Protein AF-A0A497RJG6-F1 (afdb_monomer_lite)

Sequence (69 aa):
MDLSEKLSELEKSILEYLKRQPNSFKWVLGKKVYTKELTIEKFLRDEEFRKMIVKEAVLLAIDLFEKGD

Structure (mmCIF, N/CA/C/O backbone):
data_AF-A0A497RJG6-F1
#
_entry.id   AF-A0A497RJG6-F1
#
loop_
_atom_site.group_PDB
_atom_site.id
_atom_site.type_symbol
_atom_site.label_atom_id
_atom_site.label_alt_id
_atom_site.label_comp_id
_atom_site.label_asym_id
_atom_site.label_entity_id
_atom_site.label_seq_id
_atom_site.pdbx_PDB_ins_code
_atom_site.Cartn_x
_atom_site.Cartn_y
_atom_site.Cartn_z
_atom_site.occupancy
_atom_site.B_iso_or_equiv
_atom_site.auth_seq_id
_atom_site.auth_comp_id
_atom_site.auth_asym_id
_atom_site.auth_atom_id
_atom_site.pdbx_PDB_model_num
ATOM 1 N N . MET A 1 1 ? 2.932 14.594 14.762 1.00 56.12 1 MET A N 1
ATOM 2 C CA . MET A 1 1 ? 4.091 14.439 13.863 1.00 56.12 1 MET A CA 1
ATOM 3 C C . MET A 1 1 ? 3.570 13.821 12.579 1.00 56.12 1 MET A C 1
ATOM 5 O O . MET A 1 1 ? 3.015 12.729 12.652 1.00 56.12 1 MET A O 1
ATOM 9 N N . ASP A 1 2 ? 3.615 14.555 11.468 1.00 63.91 2 ASP A N 1
ATOM 10 C CA . ASP A 1 2 ? 3.179 14.038 10.170 1.00 63.91 2 ASP A CA 1
ATOM 11 C C . ASP A 1 2 ? 4.216 13.016 9.684 1.00 63.91 2 ASP A C 1
ATOM 13 O O . ASP A 1 2 ? 5.375 13.347 9.452 1.00 63.91 2 ASP A O 1
ATOM 17 N N . LEU A 1 3 ? 3.824 11.745 9.602 1.00 64.50 3 LEU A N 1
ATOM 18 C CA . LEU A 1 3 ? 4.724 10.671 9.176 1.00 64.50 3 LEU A CA 1
ATOM 19 C C . LEU A 1 3 ? 5.036 10.739 7.670 1.00 64.50 3 LEU A C 1
ATOM 21 O O . LEU A 1 3 ? 5.937 10.038 7.216 1.00 64.50 3 LEU A O 1
ATOM 25 N N . SER A 1 4 ? 4.329 11.579 6.900 1.00 64.56 4 SER A N 1
ATOM 26 C CA . SER A 1 4 ? 4.530 11.708 5.454 1.00 64.56 4 SER A CA 1
ATOM 27 C C . SER A 1 4 ? 5.807 12.460 5.060 1.00 64.56 4 SER A C 1
ATOM 29 O O . SER A 1 4 ? 6.305 12.256 3.954 1.00 64.56 4 SER A O 1
ATOM 31 N N . GLU A 1 5 ? 6.400 13.251 5.963 1.00 68.00 5 GLU A N 1
ATOM 32 C CA . GLU A 1 5 ? 7.625 14.023 5.688 1.00 68.00 5 GLU A CA 1
ATOM 33 C C . GLU A 1 5 ? 8.857 13.140 5.424 1.00 68.00 5 GLU A C 1
ATOM 35 O O . GLU A 1 5 ? 9.822 13.591 4.811 1.00 68.00 5 GLU A O 1
ATOM 40 N N . LYS A 1 6 ? 8.826 11.871 5.853 1.00 84.12 6 LYS A N 1
ATOM 41 C CA . LYS A 1 6 ? 9.924 10.905 5.671 1.00 84.12 6 LYS A CA 1
ATOM 42 C C . LYS A 1 6 ? 9.753 9.978 4.464 1.00 84.12 6 LYS A C 1
ATOM 44 O O . LYS A 1 6 ? 10.586 9.098 4.269 1.00 84.12 6 LYS A O 1
ATOM 49 N N . LEU A 1 7 ? 8.678 10.131 3.692 1.00 91.81 7 LEU A N 1
ATOM 50 C CA . LEU A 1 7 ? 8.414 9.294 2.523 1.00 91.81 7 LEU A CA 1
ATOM 51 C C . LEU A 1 7 ? 9.235 9.763 1.315 1.00 91.81 7 LEU A C 1
ATOM 53 O O . LEU A 1 7 ? 9.380 10.961 1.071 1.00 91.81 7 LEU A O 1
ATOM 57 N N . SER A 1 8 ? 9.722 8.811 0.527 1.00 95.25 8 SER A N 1
ATOM 58 C CA . SER A 1 8 ? 10.253 9.057 -0.815 1.00 95.25 8 SER A CA 1
ATOM 59 C C . SER A 1 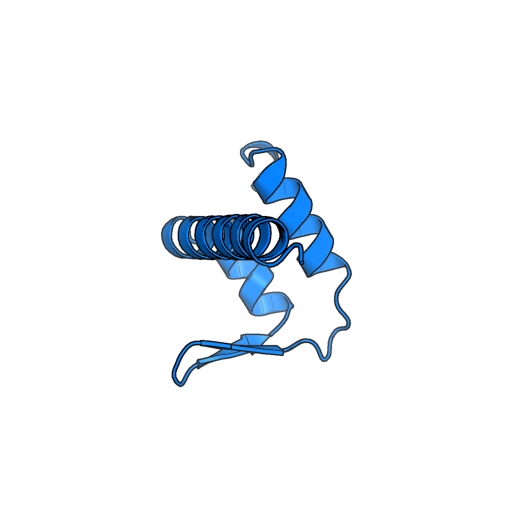8 ? 9.161 9.552 -1.772 1.00 95.25 8 SER A C 1
ATOM 61 O O . SER A 1 8 ? 7.967 9.390 -1.521 1.00 95.25 8 SER A O 1
ATOM 63 N N . GLU A 1 9 ? 9.555 10.117 -2.914 1.00 95.38 9 GLU A N 1
ATOM 64 C CA . GLU A 1 9 ? 8.604 10.604 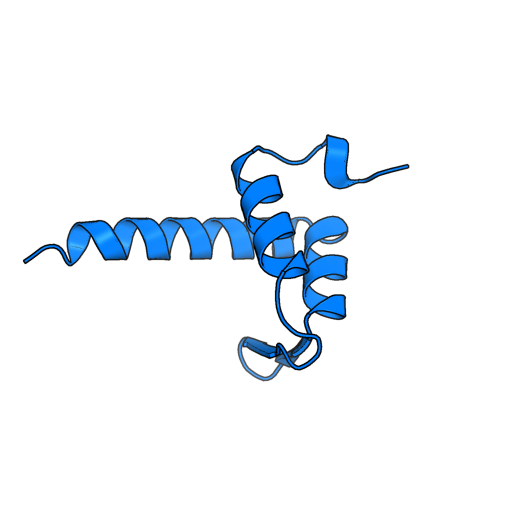-3.928 1.00 95.38 9 GLU A CA 1
ATOM 65 C C . GLU A 1 9 ? 7.690 9.495 -4.480 1.00 95.38 9 GLU A C 1
ATOM 67 O O . GLU A 1 9 ? 6.492 9.710 -4.688 1.00 95.38 9 GLU A O 1
ATOM 72 N N . LEU A 1 10 ? 8.217 8.277 -4.644 1.00 95.38 10 LEU A N 1
ATOM 73 C CA . LEU A 1 10 ? 7.411 7.120 -5.039 1.00 95.38 10 LEU A CA 1
ATOM 74 C C . LEU A 1 10 ? 6.390 6.757 -3.952 1.00 95.38 10 LEU A C 1
ATOM 76 O O . LEU A 1 10 ? 5.213 6.559 -4.247 1.00 95.38 10 LEU A O 1
ATOM 80 N N . GLU A 1 11 ? 6.808 6.714 -2.686 1.00 96.94 11 GLU A N 1
ATOM 81 C CA . GLU A 1 11 ? 5.898 6.424 -1.573 1.00 96.94 11 GLU A CA 1
ATOM 82 C C . GLU A 1 11 ? 4.816 7.500 -1.417 1.00 96.94 11 GLU A C 1
ATOM 84 O O . GLU A 1 11 ? 3.662 7.165 -1.143 1.00 96.94 11 GLU A O 1
ATOM 89 N N . LYS A 1 12 ? 5.151 8.778 -1.638 1.00 96.94 12 LYS A N 1
ATOM 90 C CA . LYS A 1 12 ? 4.172 9.876 -1.676 1.00 96.94 12 LYS A CA 1
ATOM 91 C C . LYS A 1 12 ? 3.159 9.671 -2.798 1.00 96.94 12 LYS A C 1
ATOM 93 O O . LYS A 1 12 ? 1.959 9.734 -2.543 1.00 96.94 12 LYS A O 1
ATOM 98 N N . SER A 1 13 ? 3.624 9.333 -4.000 1.00 96.62 13 SER A N 1
ATOM 99 C CA . SER A 1 13 ? 2.760 9.066 -5.158 1.00 96.62 13 SER A CA 1
ATOM 100 C C . SER A 1 13 ? 1.798 7.899 -4.900 1.00 96.62 13 SER A C 1
ATOM 102 O O . SER A 1 13 ? 0.601 7.985 -5.192 1.00 96.62 13 SER A O 1
ATOM 104 N N . ILE A 1 14 ? 2.292 6.821 -4.282 1.00 96.69 14 ILE A N 1
ATOM 105 C CA . ILE A 1 14 ? 1.468 5.677 -3.867 1.00 96.69 14 ILE A CA 1
ATOM 106 C C . ILE A 1 14 ? 0.448 6.107 -2.805 1.00 96.69 14 ILE A C 1
ATOM 108 O O . ILE A 1 14 ? -0.733 5.776 -2.912 1.00 96.69 14 ILE A O 1
ATOM 112 N N . LEU A 1 15 ? 0.863 6.873 -1.794 1.00 96.94 15 LEU A N 1
ATOM 113 C CA . LEU A 1 15 ? -0.035 7.356 -0.746 1.00 96.94 15 LEU A CA 1
ATOM 114 C C . LEU A 1 15 ? -1.146 8.255 -1.311 1.00 96.94 15 LEU A C 1
ATOM 116 O O . LEU A 1 15 ? -2.305 8.129 -0.913 1.00 96.94 15 LEU A O 1
ATOM 120 N N . GLU A 1 16 ? -0.824 9.143 -2.248 1.00 97.06 16 GLU A N 1
ATOM 121 C CA . GLU A 1 16 ? -1.805 9.974 -2.951 1.00 97.06 16 GLU A CA 1
ATOM 122 C C . GLU A 1 16 ? -2.776 9.141 -3.788 1.00 97.06 16 GLU A C 1
ATOM 124 O O . GLU A 1 16 ? -3.979 9.418 -3.810 1.00 97.06 16 GLU A O 1
ATOM 129 N N . TYR A 1 17 ? -2.288 8.098 -4.462 1.00 95.94 17 TYR A N 1
ATOM 130 C CA . TYR A 1 17 ? -3.145 7.140 -5.155 1.00 95.94 17 TYR A CA 1
ATOM 131 C C . TYR A 1 17 ? -4.115 6.449 -4.185 1.00 95.94 17 TYR A C 1
ATOM 133 O O . TYR A 1 17 ? -5.322 6.453 -4.426 1.00 95.94 17 TYR A O 1
ATOM 141 N N . LEU A 1 18 ? -3.623 5.937 -3.051 1.00 96.06 18 LEU A N 1
ATOM 142 C CA . LEU A 1 18 ? -4.453 5.298 -2.023 1.00 96.06 18 LEU A CA 1
ATOM 143 C C . LEU A 1 18 ? -5.503 6.263 -1.446 1.00 96.06 18 LEU A C 1
ATOM 145 O O . LEU A 1 18 ? -6.657 5.880 -1.255 1.00 96.06 18 LEU A O 1
ATOM 149 N N . LYS A 1 19 ? -5.144 7.532 -1.210 1.00 96.88 19 LYS A N 1
ATOM 150 C CA . LYS A 1 19 ? -6.069 8.565 -0.708 1.00 96.88 19 LYS A CA 1
ATOM 151 C C . LYS A 1 19 ? -7.197 8.891 -1.694 1.00 96.88 19 LYS A C 1
ATOM 153 O O . LYS A 1 19 ? -8.310 9.170 -1.243 1.00 96.88 19 LYS A O 1
ATOM 15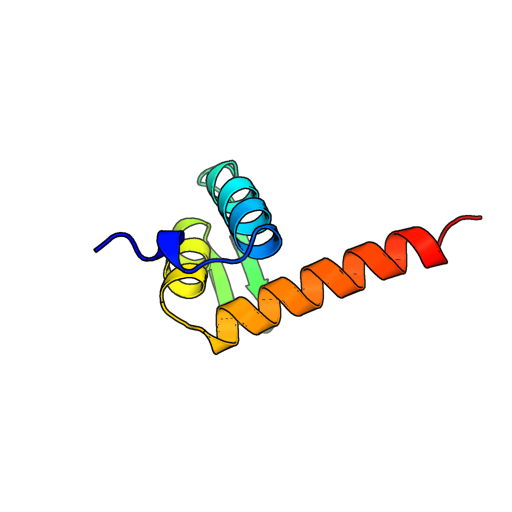8 N N . ARG A 1 20 ? -6.939 8.824 -3.006 1.00 97.69 20 ARG A N 1
ATOM 159 C CA . ARG A 1 20 ? -7.929 9.088 -4.070 1.00 97.69 20 ARG A CA 1
ATOM 160 C C . ARG A 1 20 ? -8.933 7.955 -4.289 1.00 97.69 20 ARG A C 1
ATOM 162 O O . ARG A 1 20 ? -9.967 8.189 -4.907 1.00 97.69 20 ARG A O 1
ATOM 169 N N . GLN A 1 21 ? -8.660 6.756 -3.779 1.00 97.69 21 GLN A N 1
ATOM 170 C CA . GLN A 1 21 ? -9.574 5.621 -3.911 1.00 97.69 21 GLN A CA 1
ATOM 171 C C . GLN A 1 21 ? -10.948 5.898 -3.271 1.00 97.69 21 GLN A C 1
ATOM 173 O O . GLN A 1 21 ? -11.020 6.621 -2.271 1.00 97.69 21 GLN A O 1
ATOM 178 N N . PRO A 1 22 ? -12.046 5.315 -3.785 1.00 97.50 22 PRO A N 1
ATOM 179 C CA . PRO A 1 22 ? -13.352 5.408 -3.136 1.00 97.50 22 PRO A CA 1
ATOM 180 C C . PRO A 1 22 ? -13.346 4.692 -1.776 1.00 97.50 22 PRO A C 1
ATOM 182 O O . PRO A 1 22 ? -12.557 3.779 -1.551 1.00 97.50 22 PRO A O 1
ATOM 185 N N . ASN A 1 23 ? -14.261 5.047 -0.871 1.00 95.88 23 ASN A N 1
ATOM 186 C CA . ASN A 1 23 ? -14.350 4.415 0.461 1.00 95.88 23 ASN A CA 1
ATOM 187 C C . ASN A 1 23 ? -14.707 2.915 0.398 1.00 95.88 23 ASN A C 1
ATOM 189 O O . ASN A 1 23 ? -14.450 2.169 1.334 1.00 95.88 23 ASN A O 1
ATOM 193 N N . SER A 1 24 ? -15.289 2.454 -0.713 1.00 97.44 24 SER A N 1
ATOM 194 C CA . SER A 1 24 ? -15.551 1.033 -0.971 1.00 97.44 24 SER A CA 1
ATOM 195 C C . SER A 1 24 ? -14.311 0.252 -1.414 1.00 97.44 24 SER A C 1
ATOM 197 O O . SER A 1 24 ? -14.392 -0.970 -1.573 1.00 97.44 24 SER A O 1
ATOM 199 N N . PHE A 1 25 ? -13.183 0.933 -1.648 1.00 97.69 25 PHE A N 1
ATOM 200 C CA . PHE A 1 25 ? -11.950 0.299 -2.084 1.00 97.69 25 PHE A CA 1
ATOM 201 C C . PHE A 1 25 ? -11.488 -0.726 -1.056 1.00 97.69 25 PHE A C 1
ATOM 203 O O . PHE A 1 25 ? -11.307 -0.445 0.134 1.00 97.69 25 PHE A O 1
ATOM 210 N N . LYS A 1 26 ? -11.280 -1.934 -1.563 1.00 97.19 26 LYS A N 1
ATOM 211 C CA . LYS A 1 26 ? -10.757 -3.061 -0.818 1.00 97.19 26 LYS A CA 1
ATOM 212 C C . LYS A 1 26 ? -9.930 -3.928 -1.745 1.00 97.19 26 LYS A C 1
ATOM 214 O O . LYS A 1 26 ? -10.254 -4.066 -2.922 1.00 97.19 26 LYS A O 1
ATOM 219 N N . TRP A 1 27 ? -8.903 -4.547 -1.194 1.00 95.12 27 TRP A N 1
ATOM 220 C CA . TRP A 1 27 ? -8.080 -5.508 -1.911 1.00 95.12 27 TRP A CA 1
ATOM 221 C C . TRP A 1 27 ? -7.747 -6.692 -1.011 1.00 95.12 27 TRP A C 1
ATOM 223 O O . TRP A 1 27 ? -7.957 -6.650 0.204 1.00 95.12 27 TRP A O 1
ATOM 233 N N . VAL A 1 28 ? -7.299 -7.782 -1.625 1.00 95.88 28 VAL A N 1
ATOM 234 C CA . VAL A 1 28 ? -7.078 -9.056 -0.943 1.00 95.88 28 VAL A CA 1
ATOM 235 C C . VAL A 1 28 ? -5.608 -9.432 -1.046 1.00 95.88 28 VAL A C 1
ATOM 237 O O . VAL A 1 28 ? -5.054 -9.459 -2.140 1.00 95.88 28 VAL A O 1
ATOM 240 N N . LEU A 1 29 ? -5.000 -9.761 0.093 1.00 92.25 29 LEU A N 1
ATOM 241 C CA . LEU A 1 29 ? -3.663 -10.345 0.174 1.00 92.25 29 LEU A CA 1
ATOM 242 C C . LEU A 1 29 ? -3.760 -11.669 0.935 1.00 92.25 29 LEU A C 1
ATOM 244 O O . LEU A 1 29 ? -3.972 -11.704 2.154 1.00 92.25 29 LEU A O 1
ATOM 248 N N . GLY A 1 30 ? -3.667 -12.776 0.198 1.00 92.44 30 GLY A N 1
ATOM 249 C CA . GLY A 1 30 ? -3.940 -14.111 0.726 1.00 92.44 30 GLY A CA 1
ATOM 250 C C . GLY A 1 30 ? -5.380 -14.224 1.237 1.00 92.44 30 GLY A C 1
ATOM 251 O O . GLY A 1 30 ? -6.328 -14.126 0.468 1.00 92.44 30 GLY A O 1
ATOM 252 N N . LYS A 1 31 ? -5.549 -14.424 2.550 1.00 95.00 31 LYS A N 1
ATOM 253 C CA . LYS A 1 31 ? -6.868 -14.517 3.210 1.00 95.00 31 LYS A CA 1
ATOM 254 C C . LYS A 1 31 ? -7.321 -13.208 3.867 1.00 95.00 31 LYS A C 1
ATOM 256 O O . LYS A 1 31 ? -8.376 -13.178 4.496 1.00 95.00 31 LYS A O 1
ATOM 261 N N . LYS A 1 32 ? -6.515 -12.145 3.790 1.00 95.75 32 LYS A N 1
ATOM 262 C CA . LYS A 1 32 ? -6.805 -10.861 4.437 1.00 95.75 32 LYS A CA 1
ATOM 263 C C . LYS A 1 32 ? -7.404 -9.883 3.437 1.00 95.75 32 LYS A C 1
ATOM 265 O O . LYS A 1 32 ? -6.886 -9.729 2.336 1.00 95.75 32 LYS A O 1
ATOM 270 N N . VAL A 1 33 ? -8.460 -9.196 3.862 1.00 97.31 33 VAL A N 1
ATOM 271 C CA . VAL A 1 33 ? -9.068 -8.081 3.130 1.00 97.31 33 VAL A CA 1
ATOM 272 C C . VAL A 1 33 ? -8.575 -6.778 3.749 1.00 97.31 33 VAL A C 1
ATOM 274 O O . VAL A 1 33 ? -8.667 -6.593 4.962 1.00 97.31 33 VAL A O 1
ATOM 277 N N . TYR A 1 34 ? -8.060 -5.881 2.918 1.00 97.69 34 TYR A N 1
ATOM 278 C CA . TYR A 1 34 ? -7.566 -4.569 3.313 1.00 97.69 34 TYR A CA 1
ATOM 279 C C . TYR A 1 34 ? -8.487 -3.497 2.749 1.00 97.69 34 TYR A C 1
ATOM 281 O O . TYR A 1 34 ? -8.657 -3.412 1.535 1.00 97.69 34 TYR A O 1
ATOM 289 N N . THR A 1 35 ? -9.081 -2.680 3.620 1.00 98.44 35 THR A N 1
ATOM 290 C CA . THR A 1 35 ? -9.822 -1.481 3.202 1.00 98.44 35 THR A CA 1
ATOM 291 C C . THR A 1 35 ? -8.856 -0.351 2.862 1.00 98.44 35 THR A C 1
ATOM 293 O O . THR A 1 35 ? -7.668 -0.414 3.198 1.00 98.44 35 THR A O 1
ATOM 296 N N . LYS A 1 36 ? -9.359 0.710 2.231 1.00 97.69 36 LYS A N 1
ATOM 297 C CA . LYS A 1 36 ? -8.613 1.954 2.013 1.00 97.69 36 LYS A CA 1
ATOM 298 C C . LYS A 1 36 ? -7.945 2.461 3.294 1.00 97.69 36 LYS A C 1
ATOM 300 O O . LYS A 1 36 ? -6.735 2.674 3.310 1.00 97.69 36 LYS A O 1
ATOM 305 N N . GLU A 1 37 ? -8.715 2.612 4.368 1.00 98.06 37 GLU A N 1
ATOM 306 C CA . GLU A 1 37 ? -8.260 3.190 5.637 1.00 98.06 37 GLU A CA 1
ATOM 307 C C . GLU A 1 37 ? -7.168 2.323 6.263 1.00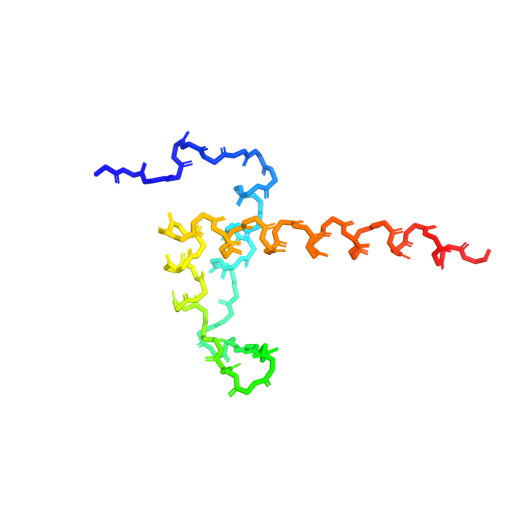 98.06 37 GLU A C 1
ATOM 309 O O . GLU A 1 37 ? -6.103 2.830 6.607 1.00 98.06 37 GLU A O 1
ATOM 314 N N . LEU A 1 38 ? -7.390 1.004 6.317 1.00 97.88 38 LEU A N 1
ATOM 315 C CA . LEU A 1 38 ? -6.420 0.054 6.860 1.00 97.88 38 LEU A CA 1
ATOM 316 C C . LEU A 1 38 ? -5.129 0.010 6.032 1.00 97.88 38 LEU A C 1
ATOM 318 O O . LEU A 1 38 ? -4.039 -0.146 6.583 1.00 97.88 38 LEU A O 1
ATOM 322 N N . THR 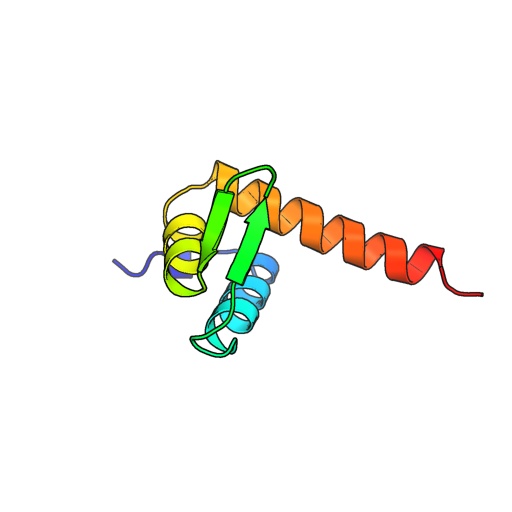A 1 39 ? -5.244 0.135 4.707 1.00 97.62 39 THR A N 1
ATOM 323 C CA . THR A 1 39 ? -4.085 0.166 3.807 1.00 97.62 39 THR A CA 1
ATOM 324 C C . THR A 1 39 ? -3.254 1.415 4.055 1.00 97.62 39 THR A C 1
ATOM 326 O O . THR A 1 39 ? -2.045 1.304 4.215 1.00 97.62 39 THR A O 1
ATOM 329 N N . ILE A 1 40 ? -3.890 2.588 4.137 1.00 97.75 40 ILE A N 1
ATOM 330 C CA . ILE A 1 40 ? -3.208 3.862 4.405 1.00 97.75 40 ILE A CA 1
ATOM 331 C C . ILE A 1 40 ? -2.555 3.844 5.790 1.00 97.75 40 ILE A C 1
ATOM 333 O O . ILE A 1 40 ? -1.399 4.239 5.929 1.00 97.75 40 ILE A O 1
ATOM 337 N N . GLU A 1 41 ? -3.269 3.359 6.809 1.00 97.44 41 GLU A N 1
ATOM 338 C CA . GLU A 1 41 ? -2.743 3.248 8.170 1.00 97.44 41 GLU A CA 1
ATOM 339 C C . GLU A 1 41 ? -1.473 2.393 8.204 1.00 97.44 41 GLU A C 1
ATOM 341 O O . GLU A 1 41 ? -0.442 2.835 8.718 1.00 97.44 41 GLU A O 1
ATOM 346 N N . LYS A 1 42 ? -1.524 1.191 7.615 1.00 97.25 42 LYS A N 1
ATOM 347 C CA . LYS A 1 42 ? -0.362 0.302 7.544 1.00 97.25 42 LYS A CA 1
ATOM 348 C C . LYS A 1 42 ? 0.751 0.882 6.695 1.00 97.25 42 LYS A C 1
ATOM 350 O O . LYS A 1 42 ? 1.893 0.849 7.118 1.00 97.25 42 LYS A O 1
ATOM 355 N N . PHE A 1 43 ? 0.439 1.481 5.553 1.00 97.06 43 PHE A N 1
ATOM 356 C CA . PHE A 1 43 ? 1.446 2.116 4.711 1.00 97.06 43 PHE A CA 1
ATOM 357 C C . PHE A 1 43 ? 2.242 3.187 5.480 1.00 97.06 43 PHE A C 1
ATOM 359 O O . PHE A 1 43 ? 3.463 3.262 5.368 1.00 97.06 43 PHE A O 1
ATOM 366 N N . LEU A 1 44 ? 1.578 3.983 6.324 1.00 96.31 44 LEU A N 1
ATOM 367 C CA . LEU A 1 44 ? 2.236 5.024 7.119 1.00 96.31 44 LEU A CA 1
ATOM 368 C C . LEU A 1 44 ? 3.001 4.486 8.337 1.00 96.31 44 LEU A C 1
ATOM 370 O O . LEU A 1 44 ? 4.008 5.076 8.727 1.00 96.31 44 LEU A O 1
ATOM 374 N N . ARG A 1 45 ? 2.521 3.408 8.969 1.00 96.06 45 ARG A N 1
ATOM 375 C CA . ARG A 1 45 ? 3.006 2.961 10.290 1.00 96.06 45 ARG A CA 1
ATOM 376 C C . ARG A 1 45 ? 3.822 1.670 10.273 1.00 96.06 45 ARG A C 1
ATOM 378 O O . ARG A 1 45 ? 4.574 1.435 1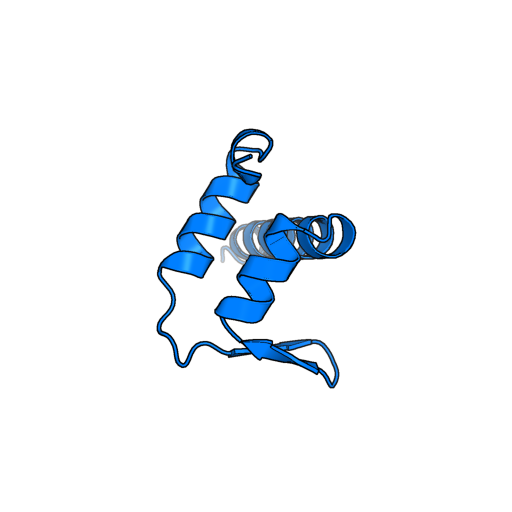1.211 1.00 96.06 45 ARG A O 1
ATOM 385 N N . ASP A 1 46 ? 3.681 0.854 9.238 1.00 96.69 46 ASP A N 1
ATOM 386 C CA . ASP A 1 46 ? 4.324 -0.449 9.084 1.00 96.69 46 ASP A CA 1
ATOM 387 C C . ASP A 1 46 ? 5.297 -0.388 7.899 1.00 96.69 46 ASP A C 1
ATOM 389 O O . ASP A 1 46 ? 4.905 -0.333 6.731 1.00 96.69 46 ASP A O 1
ATOM 393 N N . GLU A 1 47 ? 6.590 -0.324 8.216 1.00 95.56 47 GLU A N 1
ATOM 394 C CA . GLU A 1 47 ? 7.655 -0.190 7.223 1.00 95.56 47 GLU A CA 1
ATOM 395 C C . GLU A 1 47 ? 7.754 -1.408 6.300 1.00 95.56 47 GLU A C 1
ATOM 397 O O . GLU A 1 47 ? 7.948 -1.237 5.098 1.00 95.56 47 GLU A O 1
ATOM 402 N N . GLU A 1 48 ? 7.576 -2.620 6.823 1.00 96.81 48 GLU A N 1
ATOM 403 C CA . GLU A 1 48 ? 7.645 -3.842 6.017 1.00 96.81 48 GLU A CA 1
ATOM 404 C C . GLU A 1 48 ? 6.455 -3.929 5.063 1.00 96.81 48 GLU A C 1
ATOM 406 O O . GLU A 1 48 ? 6.609 -4.246 3.880 1.00 96.81 48 GLU A O 1
ATOM 411 N N . PHE A 1 49 ? 5.268 -3.543 5.536 1.00 96.81 49 PHE A N 1
ATOM 412 C CA . PHE A 1 49 ? 4.101 -3.414 4.672 1.00 96.81 49 PHE A CA 1
ATOM 413 C C . PHE A 1 49 ? 4.313 -2.364 3.578 1.00 96.81 49 PHE A C 1
ATOM 415 O O . PHE A 1 49 ? 4.003 -2.613 2.412 1.00 96.81 49 PHE A O 1
ATOM 422 N N . ARG A 1 50 ? 4.868 -1.198 3.929 1.00 97.00 50 ARG A N 1
ATOM 423 C CA . ARG A 1 50 ? 5.166 -0.137 2.962 1.00 97.00 50 ARG A CA 1
ATOM 424 C C . ARG A 1 50 ? 6.171 -0.596 1.906 1.00 97.00 50 ARG A C 1
ATOM 426 O O . ARG A 1 50 ? 5.898 -0.431 0.719 1.00 97.00 50 ARG A O 1
ATOM 433 N N . LYS A 1 51 ? 7.281 -1.223 2.313 1.00 97.25 51 LYS A N 1
ATOM 434 C CA . LYS A 1 51 ? 8.291 -1.785 1.398 1.00 97.25 51 LYS A CA 1
ATOM 435 C C . LYS A 1 51 ? 7.687 -2.805 0.440 1.00 97.25 51 LYS A C 1
ATOM 437 O O . LYS A 1 51 ? 8.011 -2.783 -0.744 1.00 97.25 51 LYS A O 1
ATOM 442 N N . MET A 1 52 ? 6.796 -3.666 0.931 1.00 97.31 52 MET A N 1
ATOM 443 C CA . MET A 1 52 ? 6.087 -4.628 0.088 1.00 97.31 52 MET A CA 1
ATOM 444 C C . MET A 1 52 ? 5.236 -3.919 -0.973 1.00 97.31 52 MET A C 1
ATOM 446 O O . MET A 1 52 ? 5.400 -4.209 -2.152 1.00 97.31 52 MET A O 1
ATOM 450 N N . ILE A 1 53 ? 4.414 -2.932 -0.597 1.00 96.56 53 ILE A N 1
ATOM 451 C CA . ILE A 1 53 ? 3.596 -2.177 -1.566 1.00 96.56 53 ILE A CA 1
ATOM 452 C C . ILE A 1 53 ? 4.470 -1.478 -2.614 1.00 96.56 53 ILE A C 1
ATOM 454 O O . ILE A 1 53 ? 4.156 -1.522 -3.801 1.00 96.56 53 ILE A O 1
ATOM 458 N N . VAL A 1 54 ? 5.569 -0.846 -2.189 1.00 97.50 54 VAL A N 1
ATOM 459 C CA . VAL A 1 54 ? 6.515 -0.186 -3.101 1.00 97.50 54 VAL A CA 1
ATOM 460 C C . VAL A 1 54 ? 7.111 -1.192 -4.083 1.00 97.50 54 VAL A C 1
ATOM 462 O O . VAL A 1 54 ? 7.132 -0.929 -5.282 1.00 97.50 54 VAL A O 1
ATOM 465 N N . LYS A 1 55 ? 7.555 -2.356 -3.596 1.00 97.25 55 LYS A N 1
ATOM 466 C CA . LYS A 1 55 ? 8.118 -3.416 -4.437 1.00 97.25 55 LYS A CA 1
ATOM 467 C C . LYS A 1 55 ? 7.119 -3.886 -5.494 1.00 97.25 55 LYS A C 1
ATOM 469 O O . LYS A 1 55 ? 7.475 -3.936 -6.666 1.00 97.25 55 LYS A O 1
ATOM 474 N N . GLU A 1 56 ? 5.885 -4.188 -5.098 1.00 94.50 56 GLU A N 1
ATOM 475 C CA . GLU A 1 56 ? 4.848 -4.642 -6.032 1.00 94.50 56 GLU A CA 1
ATOM 476 C C . GLU A 1 56 ? 4.486 -3.556 -7.055 1.00 94.50 56 GLU A C 1
ATOM 478 O O . GLU A 1 56 ? 4.327 -3.851 -8.236 1.00 94.50 56 GLU A O 1
ATOM 483 N N . ALA A 1 57 ? 4.425 -2.284 -6.643 1.00 94.50 57 ALA A N 1
ATOM 484 C CA . ALA A 1 57 ? 4.184 -1.172 -7.562 1.00 94.50 57 ALA A CA 1
ATOM 485 C C . ALA A 1 57 ? 5.294 -1.039 -8.621 1.00 94.50 57 ALA A C 1
ATOM 487 O O . ALA A 1 57 ? 5.003 -0.793 -9.790 1.00 94.50 57 ALA A O 1
ATOM 488 N N . VAL A 1 58 ? 6.557 -1.225 -8.223 1.00 96.06 58 VAL A N 1
ATOM 489 C CA . VAL A 1 58 ? 7.705 -1.198 -9.142 1.00 96.06 58 VAL A CA 1
ATOM 490 C C . VAL A 1 58 ? 7.686 -2.395 -10.090 1.00 96.06 58 VAL A C 1
ATOM 492 O O . VAL A 1 58 ? 7.863 -2.201 -11.287 1.00 96.06 58 VAL A O 1
ATOM 495 N N . LEU A 1 59 ? 7.442 -3.611 -9.588 1.00 94.94 59 LEU A N 1
ATOM 496 C CA . LEU A 1 59 ? 7.362 -4.812 -10.428 1.00 94.94 59 LEU A CA 1
ATOM 497 C C . LEU A 1 59 ? 6.250 -4.692 -11.472 1.00 94.94 59 LEU A C 1
ATOM 499 O O . LEU A 1 59 ? 6.499 -4.917 -12.649 1.00 94.94 59 LEU A O 1
ATOM 503 N N . LEU A 1 60 ? 5.063 -4.231 -11.069 1.00 92.00 60 LEU A N 1
ATOM 504 C CA . LEU A 1 60 ? 3.967 -3.976 -12.004 1.00 92.00 60 LEU A CA 1
ATOM 505 C C . LEU A 1 60 ? 4.335 -2.929 -13.060 1.00 92.00 60 LEU A C 1
ATOM 507 O O . LEU A 1 60 ? 3.944 -3.067 -14.214 1.00 92.00 60 LEU A O 1
ATOM 511 N N . ALA A 1 61 ? 5.079 -1.884 -12.689 1.00 92.25 61 ALA A N 1
ATOM 512 C CA . ALA A 1 61 ? 5.550 -0.898 -13.654 1.00 92.25 61 ALA A CA 1
ATOM 513 C C . ALA A 1 61 ? 6.547 -1.507 -14.652 1.00 92.25 61 ALA A C 1
ATOM 515 O O . ALA A 1 61 ? 6.436 -1.230 -15.840 1.00 92.25 61 ALA A O 1
ATOM 516 N N . ILE A 1 62 ? 7.480 -2.347 -14.193 1.00 92.56 62 ILE A N 1
ATOM 517 C CA . ILE A 1 62 ? 8.432 -3.062 -15.060 1.00 92.56 62 ILE A CA 1
ATOM 518 C C . ILE A 1 62 ? 7.683 -3.992 -16.023 1.00 92.56 62 ILE A C 1
ATOM 520 O O . ILE A 1 62 ? 7.901 -3.908 -17.230 1.00 92.56 62 ILE A O 1
ATOM 524 N N . ASP A 1 63 ? 6.731 -4.782 -15.518 1.00 92.50 63 ASP A N 1
ATOM 525 C CA . ASP A 1 63 ? 5.904 -5.691 -16.322 1.00 92.50 63 ASP A CA 1
ATOM 526 C C . ASP A 1 63 ? 5.151 -4.964 -17.452 1.00 92.50 63 ASP A C 1
ATOM 528 O O . ASP A 1 63 ? 4.942 -5.532 -18.525 1.00 92.50 63 ASP A O 1
ATOM 532 N N . LEU A 1 64 ? 4.729 -3.709 -17.233 1.00 90.31 64 LEU A N 1
ATOM 533 C CA . LEU A 1 64 ? 4.071 -2.897 -18.265 1.00 90.31 64 LEU A CA 1
ATOM 534 C C . LEU A 1 64 ? 5.006 -2.561 -19.433 1.00 90.31 64 LEU A C 1
ATOM 536 O O . LEU A 1 64 ? 4.533 -2.456 -20.562 1.00 90.31 64 LEU A O 1
ATOM 540 N N . PHE A 1 65 ? 6.306 -2.393 -19.179 1.00 86.06 65 PHE A N 1
ATOM 541 C CA . PHE A 1 65 ? 7.298 -2.137 -20.226 1.00 86.06 65 PHE A CA 1
ATOM 542 C C . PHE A 1 65 ? 7.765 -3.426 -20.910 1.00 86.06 65 PHE A C 1
ATOM 544 O O . PHE A 1 65 ? 8.040 -3.403 -22.105 1.00 86.06 65 PHE A O 1
ATOM 551 N N . GLU A 1 66 ? 7.823 -4.550 -20.188 1.00 80.81 66 GLU A N 1
ATOM 552 C CA . GLU A 1 66 ? 8.183 -5.858 -20.762 1.00 80.81 66 GLU A CA 1
ATOM 553 C C . GLU A 1 66 ? 7.084 -6.444 -21.658 1.00 80.81 66 GLU A C 1
ATOM 555 O O . GLU A 1 66 ? 7.372 -7.232 -22.554 1.00 80.81 66 GLU A O 1
ATOM 560 N N . LYS A 1 67 ? 5.825 -6.047 -21.443 1.00 62.91 67 LYS A N 1
ATOM 561 C CA . LYS A 1 67 ? 4.678 -6.433 -22.281 1.00 62.91 67 LYS A CA 1
ATOM 562 C C . LYS A 1 67 ? 4.375 -5.448 -23.415 1.00 62.91 67 LYS A C 1
ATOM 564 O O . LYS A 1 67 ? 3.273 -5.485 -23.961 1.00 62.91 67 LYS A O 1
ATOM 569 N N . GLY A 1 68 ? 5.309 -4.558 -23.751 1.00 54.72 68 GLY A N 1
ATOM 570 C CA . GLY A 1 68 ? 5.219 -3.779 -24.983 1.00 54.72 68 GLY A CA 1
ATOM 571 C C . GLY A 1 68 ? 5.470 -4.682 -26.193 1.00 54.72 68 GLY A C 1
ATOM 572 O O . GLY A 1 68 ? 6.610 -5.092 -26.360 1.00 54.72 68 GLY A O 1
ATOM 573 N N . ASP A 1 69 ? 4.398 -4.982 -26.944 1.00 52.38 69 ASP A N 1
ATOM 574 C CA . ASP A 1 69 ? 4.290 -5.715 -28.233 1.00 52.38 69 ASP A CA 1
ATOM 575 C C . ASP A 1 69 ? 5.402 -6.716 -28.621 1.00 52.38 69 ASP A C 1
ATOM 577 O O . ASP A 1 69 ? 6.517 -6.297 -29.011 1.00 52.38 69 ASP A O 1
#

Secondary structure (DSSP, 8-state):
--GGGG--HHHHHHHHHHHHS-TT-EEEETTEEEEHHHHHHHHHH-HHHHHHHHHHHHHHHHHHHHT--

Foldseek 3Di:
DPLCVPDDPLLVVVLVVLVPDDQQDWDDDPPDIATSVNLNVCCSPPPVSVVVVSVVVVVVVVVVVVPPD

Radius of gyration: 13.1 Å; chains: 1; bounding box: 26×29×42 Å

pLDDT: mean 91.43, std 11.62, range [52.38, 98.44]